Protein AF-A0A966TMP7-F1 (afdb_monomer_lite)

Radius of gyration: 47.89 Å; chains: 1; bounding box: 98×50×141 Å

Structure (mmCIF, N/CA/C/O backbone):
data_AF-A0A966TMP7-F1
#
_entry.id   AF-A0A966TMP7-F1
#
loop_
_atom_site.group_PDB
_atom_site.id
_atom_site.type_symbol
_atom_site.label_atom_id
_atom_site.label_alt_id
_atom_site.label_comp_id
_atom_site.label_asym_id
_atom_site.label_entity_id
_atom_site.label_seq_id
_atom_site.pdbx_PDB_ins_code
_atom_site.Cartn_x
_atom_site.Cartn_y
_atom_site.Cartn_z
_atom_site.occupancy
_atom_site.B_iso_or_equiv
_atom_site.auth_seq_id
_atom_site.auth_comp_id
_atom_site.auth_asym_id
_atom_site.auth_atom_id
_atom_site.pdbx_PDB_model_num
ATOM 1 N N . MET A 1 1 ? -40.324 -24.888 17.522 1.00 37.38 1 MET A N 1
ATOM 2 C CA . MET A 1 1 ? -39.339 -23.836 17.196 1.00 37.38 1 MET A CA 1
ATOM 3 C C . MET A 1 1 ? -39.812 -22.559 17.863 1.00 37.38 1 MET A C 1
ATOM 5 O O . MET A 1 1 ? -40.764 -21.958 17.383 1.00 37.38 1 MET A O 1
ATOM 9 N N . ALA A 1 2 ? -39.274 -22.244 19.041 1.00 38.12 2 ALA A N 1
ATOM 10 C CA . ALA A 1 2 ? -39.661 -21.048 19.781 1.00 38.12 2 ALA A CA 1
ATOM 11 C C . ALA A 1 2 ? -39.065 -19.829 19.066 1.00 38.12 2 ALA A C 1
ATOM 13 O O . ALA A 1 2 ? -37.853 -19.744 18.907 1.00 38.12 2 ALA A O 1
ATOM 14 N N . GLN A 1 3 ? -39.919 -18.932 18.576 1.00 47.00 3 GLN A N 1
ATOM 15 C CA . GLN A 1 3 ? -39.482 -17.628 18.094 1.00 47.00 3 GLN A CA 1
ATOM 16 C C . GLN A 1 3 ? -39.106 -16.802 19.324 1.00 47.00 3 GLN A C 1
ATOM 18 O O . GLN A 1 3 ? -39.972 -16.456 20.129 1.00 47.00 3 GLN A O 1
ATOM 23 N N . GLU A 1 4 ? -37.812 -16.544 19.502 1.00 52.59 4 GLU A N 1
ATOM 24 C CA . GLU A 1 4 ? -37.312 -15.641 20.533 1.00 52.59 4 GLU A CA 1
ATOM 25 C C . GLU A 1 4 ? -37.855 -14.241 20.248 1.00 52.59 4 GLU A C 1
ATOM 27 O O . GLU A 1 4 ? -37.447 -13.542 19.320 1.00 52.59 4 GLU A O 1
ATOM 32 N N . LYS A 1 5 ? -38.867 -13.860 21.025 1.00 52.12 5 LYS A N 1
ATOM 33 C CA . LYS A 1 5 ? -39.498 -12.550 20.978 1.00 52.12 5 LYS A CA 1
ATOM 34 C C . LYS A 1 5 ? -38.518 -11.549 21.589 1.00 52.12 5 LYS A C 1
ATOM 36 O O . LYS A 1 5 ? -38.547 -11.316 22.795 1.00 52.12 5 LYS A O 1
ATOM 41 N N . PHE A 1 6 ? -37.614 -11.011 20.770 1.00 59.53 6 PHE A N 1
ATOM 42 C CA . PHE A 1 6 ? -36.691 -9.956 21.183 1.00 59.53 6 PHE A CA 1
ATOM 43 C C . PHE A 1 6 ? -37.489 -8.797 21.782 1.00 59.53 6 PHE A C 1
ATOM 45 O O . PHE A 1 6 ? -38.409 -8.267 21.154 1.00 59.53 6 PHE A O 1
ATOM 52 N N . LEU A 1 7 ? -37.158 -8.424 23.021 1.00 58.75 7 LEU A N 1
ATOM 53 C CA . LEU A 1 7 ? -37.713 -7.235 23.647 1.00 58.75 7 LEU A CA 1
ATOM 54 C C . LEU A 1 7 ? -37.225 -6.027 22.839 1.00 58.75 7 LEU A C 1
ATOM 56 O O . LEU A 1 7 ? -36.060 -5.636 22.913 1.00 58.75 7 LEU A O 1
ATOM 60 N N . ALA A 1 8 ? -38.120 -5.472 22.026 1.00 55.53 8 ALA A N 1
ATOM 61 C CA . ALA A 1 8 ? -37.866 -4.290 21.222 1.00 55.53 8 ALA A CA 1
ATOM 62 C C . ALA A 1 8 ? -37.762 -3.063 22.138 1.00 55.53 8 ALA A C 1
ATOM 64 O O . ALA A 1 8 ? -38.745 -2.376 22.410 1.00 55.53 8 ALA A O 1
ATOM 65 N N . PHE A 1 9 ? -36.559 -2.798 22.643 1.00 54.91 9 PHE A N 1
ATOM 66 C CA . PHE A 1 9 ? -36.268 -1.582 23.388 1.00 54.91 9 PHE A CA 1
ATOM 67 C C . PHE A 1 9 ? -35.721 -0.512 22.447 1.00 54.91 9 PHE A C 1
ATOM 69 O O . PHE A 1 9 ? -34.714 -0.705 21.761 1.00 54.91 9 PHE A O 1
ATOM 76 N N . LYS A 1 10 ? -36.373 0.655 22.442 1.00 61.66 10 LYS A N 1
ATOM 77 C CA . LYS A 1 10 ? -35.834 1.855 21.796 1.00 61.66 10 LYS A CA 1
ATOM 78 C C . LYS A 1 10 ? -34.455 2.159 22.397 1.00 61.66 10 LYS A C 1
ATOM 80 O O . LYS A 1 10 ? -34.332 2.306 23.608 1.00 61.66 10 LYS A O 1
ATOM 85 N N . GLY A 1 11 ? -33.430 2.245 21.549 1.00 63.34 11 GLY A N 1
ATOM 86 C CA . GLY A 1 11 ? -32.057 2.566 21.961 1.00 63.34 11 GLY A CA 1
ATOM 87 C C . GLY A 1 11 ? -31.121 1.372 22.166 1.00 63.34 11 GLY A C 1
ATOM 88 O O . GLY A 1 11 ? -29.975 1.584 22.562 1.00 63.34 11 GLY A O 1
ATOM 89 N N . LEU A 1 12 ? -31.552 0.140 21.869 1.00 71.44 12 LEU A N 1
ATOM 90 C CA . LEU A 1 12 ? -30.641 -1.003 21.837 1.00 71.44 12 LEU A CA 1
ATOM 91 C C . LEU A 1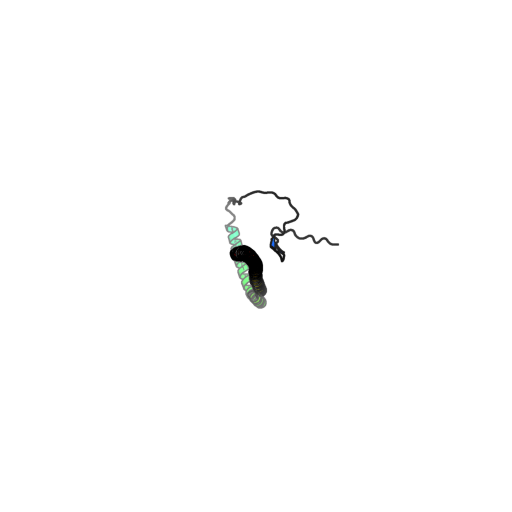 12 ? -29.575 -0.777 20.746 1.00 71.44 12 LEU A C 1
ATOM 93 O O . LEU A 1 12 ? -29.889 -0.517 19.583 1.00 71.44 12 LEU A O 1
ATOM 97 N N . LYS A 1 13 ? -28.300 -0.827 21.132 1.00 76.56 13 LYS A N 1
ATOM 98 C CA . LYS A 1 13 ? -27.168 -0.788 20.203 1.00 76.56 13 LYS A CA 1
ATOM 99 C C . LYS A 1 13 ? -26.582 -2.184 20.108 1.00 76.56 13 LYS A C 1
ATOM 101 O O . LYS A 1 13 ? -26.274 -2.787 21.133 1.00 76.56 13 LYS A O 1
ATOM 106 N N . GLN A 1 14 ? -26.424 -2.682 18.891 1.00 79.25 14 GLN A N 1
ATOM 107 C CA . GLN A 1 14 ? -25.774 -3.954 18.614 1.00 79.25 14 GLN A CA 1
ATOM 108 C C . GLN A 1 14 ? -24.370 -3.687 18.074 1.00 79.25 14 GLN A C 1
ATOM 110 O O . GLN A 1 14 ? -24.161 -2.759 17.292 1.00 79.25 14 GLN A O 1
ATOM 115 N N . TYR A 1 15 ? -23.399 -4.479 18.522 1.00 75.06 15 TYR A N 1
ATOM 116 C CA . TYR A 1 15 ? -22.038 -4.401 18.013 1.00 75.06 15 TYR A CA 1
ATOM 117 C C . TYR A 1 15 ? -21.888 -5.278 16.770 1.00 75.06 15 TYR A C 1
ATOM 119 O O . TYR A 1 15 ? -22.102 -6.488 16.846 1.00 75.06 15 TYR A O 1
ATOM 127 N N . ASP A 1 16 ? -21.490 -4.667 15.657 1.00 75.25 16 ASP A N 1
ATOM 128 C CA . ASP A 1 16 ? -21.138 -5.357 14.417 1.00 75.25 16 ASP A CA 1
ATOM 129 C C . ASP A 1 16 ? -19.630 -5.163 14.136 1.00 75.25 16 ASP A C 1
ATOM 131 O O . ASP A 1 16 ? -19.169 -4.014 14.108 1.00 75.25 16 ASP A O 1
ATOM 135 N N . PRO A 1 17 ? -18.821 -6.228 13.948 1.00 60.28 17 PRO A N 1
ATOM 136 C CA . PRO A 1 17 ? -17.363 -6.124 13.806 1.00 60.28 17 PRO A CA 1
ATOM 137 C C . PRO A 1 17 ? -16.854 -5.219 12.669 1.00 60.28 17 PRO A C 1
ATOM 139 O O . PRO A 1 17 ? -15.704 -4.778 12.726 1.00 60.28 17 PRO A O 1
ATOM 142 N N . GLY A 1 18 ? -17.675 -4.932 11.653 1.00 74.25 18 GLY A N 1
ATOM 143 C CA . GLY A 1 18 ? -17.333 -4.012 10.559 1.00 74.25 18 GLY A CA 1
ATOM 144 C C . GLY A 1 18 ? -17.675 -2.538 10.822 1.00 74.25 18 GLY A C 1
ATOM 145 O O . GLY A 1 18 ? -16.954 -1.657 10.358 1.00 74.25 18 GLY A O 1
ATOM 146 N N . MET A 1 19 ? -18.737 -2.261 11.589 1.00 71.19 19 MET A N 1
ATOM 147 C CA . MET A 1 19 ? -19.334 -0.918 11.732 1.00 71.19 19 MET A CA 1
ATOM 148 C C . MET A 1 19 ? -19.327 -0.366 13.171 1.00 71.19 19 MET A C 1
ATOM 150 O O . MET A 1 19 ? -19.563 0.825 13.372 1.00 71.19 19 MET A O 1
ATOM 154 N N . GLY A 1 20 ? -19.028 -1.185 14.183 1.00 77.44 20 GLY A N 1
ATOM 155 C CA . GLY A 1 20 ? -19.063 -0.793 15.595 1.00 77.44 20 GLY A CA 1
ATOM 156 C C . GLY A 1 20 ? -20.455 -0.913 16.230 1.00 77.44 20 GLY A C 1
ATOM 157 O O . GLY A 1 20 ? -21.265 -1.737 15.820 1.00 77.44 20 GLY A O 1
ATOM 158 N N . TRP A 1 21 ? -20.727 -0.120 17.276 1.00 76.75 21 TRP A N 1
ATOM 159 C CA . TRP A 1 21 ? -22.028 -0.092 17.963 1.00 76.75 21 TRP A CA 1
ATOM 160 C C . TRP A 1 21 ? -23.058 0.688 17.141 1.00 76.75 21 TRP A C 1
ATOM 162 O O . TRP A 1 21 ? -23.150 1.913 17.256 1.00 76.75 21 TRP A O 1
ATOM 172 N N . ALA A 1 22 ? -23.844 -0.017 16.335 1.00 70.69 22 ALA A N 1
ATOM 173 C CA . ALA A 1 22 ? -24.930 0.563 15.558 1.00 70.69 22 ALA A CA 1
ATOM 174 C C . ALA A 1 22 ? -26.265 0.400 16.300 1.00 70.69 22 ALA A C 1
ATOM 176 O O . ALA A 1 22 ? -26.530 -0.633 16.916 1.00 70.69 22 ALA A O 1
ATOM 177 N N . SER A 1 23 ? -27.122 1.423 16.263 1.00 62.53 23 SER A N 1
ATOM 178 C CA . SER A 1 23 ? -28.502 1.280 16.739 1.00 62.53 23 SER A CA 1
ATOM 179 C C . SER A 1 23 ? -29.214 0.241 15.875 1.00 62.53 23 SER A C 1
ATOM 181 O O . SER A 1 23 ? -29.192 0.352 14.645 1.00 62.53 23 SER A O 1
ATOM 183 N N . VAL A 1 24 ? -29.839 -0.762 16.498 1.00 61.47 24 VAL A N 1
ATOM 184 C CA . VAL A 1 24 ? -30.647 -1.732 15.749 1.00 61.47 24 VAL A CA 1
ATOM 185 C C . VAL A 1 24 ? -31.857 -0.981 15.204 1.00 61.47 24 VAL A C 1
ATOM 187 O O . VAL A 1 24 ? -32.672 -0.459 15.967 1.00 61.47 24 VAL A O 1
ATOM 190 N N . HIS A 1 25 ? -31.945 -0.862 13.879 1.00 52.97 25 HIS A N 1
ATOM 191 C CA . HIS A 1 25 ? -33.129 -0.318 13.231 1.00 52.97 25 HIS A CA 1
ATOM 192 C C . HIS A 1 25 ? -34.259 -1.313 13.483 1.00 52.97 25 HIS A C 1
ATOM 194 O O . HIS A 1 25 ? -34.231 -2.447 13.011 1.00 52.97 25 HIS A O 1
ATOM 200 N N . ASN A 1 26 ? -35.204 -0.897 14.321 1.00 48.75 26 ASN A N 1
ATOM 201 C CA . ASN A 1 26 ? -36.383 -1.664 14.672 1.00 48.75 26 ASN A CA 1
ATOM 202 C C . ASN A 1 26 ? -37.151 -1.947 13.369 1.00 48.75 26 ASN A C 1
ATOM 204 O O . ASN A 1 26 ? -37.650 -1.016 12.745 1.00 48.75 26 ASN A O 1
ATOM 208 N N . PHE A 1 27 ? -37.228 -3.206 12.928 1.00 48.84 27 PHE A N 1
ATOM 209 C CA . PHE A 1 27 ? -37.880 -3.609 11.666 1.00 48.84 27 PHE A CA 1
ATOM 210 C C . PHE A 1 27 ? -39.417 -3.453 11.674 1.00 48.84 27 PHE A C 1
ATOM 212 O O . PHE A 1 27 ? -40.116 -4.040 10.853 1.00 48.84 27 PHE A O 1
ATOM 219 N N . ALA A 1 28 ? -39.958 -2.662 12.597 1.00 45.53 28 ALA A N 1
ATOM 220 C CA . ALA A 1 28 ? -41.379 -2.419 12.756 1.00 45.53 28 ALA A CA 1
ATOM 221 C C . ALA A 1 28 ? -41.630 -0.936 13.066 1.00 45.53 28 ALA A C 1
ATOM 223 O O . ALA A 1 28 ? -41.954 -0.604 14.196 1.00 45.53 28 ALA A O 1
ATOM 224 N N . GLU A 1 29 ? -41.397 -0.044 12.100 1.00 38.19 29 GLU A N 1
ATOM 225 C CA . GLU A 1 29 ? -42.298 1.079 11.766 1.00 38.19 29 GLU A CA 1
ATOM 226 C C . GLU A 1 29 ? -41.730 1.925 10.606 1.00 38.19 29 GLU A C 1
ATOM 228 O O . GLU A 1 29 ? -40.509 2.037 10.468 1.00 38.19 29 GLU A O 1
ATOM 233 N N . PRO A 1 30 ? -42.594 2.480 9.733 1.00 40.44 30 PRO A N 1
ATOM 234 C CA . PRO A 1 30 ? -42.196 3.277 8.574 1.00 40.44 30 PRO A CA 1
ATOM 235 C C . PRO A 1 30 ? -41.706 4.681 8.993 1.00 40.44 30 PRO A C 1
ATOM 237 O O . PRO A 1 30 ? -41.897 5.086 10.141 1.00 40.44 30 PRO A O 1
ATOM 240 N N . PRO A 1 31 ? -41.045 5.435 8.094 1.00 39.59 31 PRO A N 1
ATOM 241 C CA . PRO A 1 31 ? -40.409 6.692 8.457 1.00 39.59 31 PRO A CA 1
ATOM 242 C C . PRO A 1 31 ? -41.452 7.807 8.549 1.00 39.59 31 PRO A C 1
ATOM 244 O O . PRO A 1 31 ? -41.962 8.238 7.520 1.00 39.59 31 PRO A O 1
ATOM 247 N N . ASP A 1 32 ? -41.703 8.317 9.756 1.00 31.97 32 ASP A N 1
ATOM 248 C CA . ASP A 1 32 ? -42.346 9.620 9.933 1.00 31.97 32 ASP A CA 1
ATOM 249 C C . ASP A 1 32 ? -41.379 10.627 10.563 1.00 31.97 32 ASP A C 1
ATOM 251 O O . ASP A 1 32 ? -40.937 10.546 11.711 1.00 31.97 32 ASP A O 1
ATOM 255 N N . THR A 1 33 ? -41.029 11.591 9.724 1.00 40.12 33 THR A N 1
ATOM 256 C CA . THR A 1 33 ? -40.456 12.893 10.038 1.00 40.12 33 THR A CA 1
ATOM 257 C C . THR A 1 33 ? -41.370 13.698 10.962 1.00 40.12 33 THR A C 1
ATOM 259 O O . THR A 1 33 ? -42.505 13.931 10.574 1.00 40.12 33 THR A O 1
ATOM 262 N N . SER A 1 34 ? -40.863 14.241 12.081 1.00 35.09 34 SER A N 1
ATOM 263 C CA . SER A 1 34 ? -41.126 15.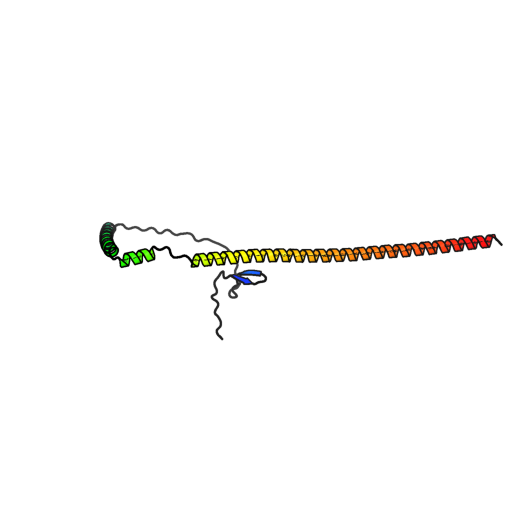636 12.513 1.00 35.09 34 SER A CA 1
ATOM 264 C C . SER A 1 34 ? -40.639 15.950 13.937 1.00 35.09 34 SER A C 1
ATOM 266 O O . SER A 1 34 ? -40.985 15.273 14.896 1.00 35.09 34 SER A O 1
ATOM 268 N N . GLN A 1 35 ? -39.860 17.032 14.033 1.00 35.47 35 GLN A N 1
ATOM 269 C CA . GLN A 1 35 ? -39.897 18.121 15.025 1.00 35.47 35 GLN A CA 1
ATOM 270 C C . GLN A 1 35 ? -40.540 17.902 16.416 1.00 35.47 35 GLN A C 1
ATOM 272 O O . GLN A 1 35 ? -41.745 17.749 16.540 1.00 35.47 35 GLN A O 1
ATOM 277 N N . GLY A 1 36 ? -39.749 18.219 17.452 1.00 32.72 36 GLY A N 1
ATOM 278 C CA . GLY A 1 36 ? -40.058 19.339 18.353 1.00 32.72 36 GLY A CA 1
ATOM 279 C C . GLY A 1 36 ? -40.869 19.088 19.636 1.00 32.72 36 GLY A C 1
ATOM 280 O O . GLY A 1 36 ? -42.002 18.631 19.602 1.00 32.72 36 GLY A O 1
ATOM 281 N N . LYS A 1 37 ? -40.319 19.656 20.725 1.00 32.50 37 LYS A N 1
ATOM 282 C CA . LYS A 1 37 ? -40.984 20.391 21.829 1.00 32.50 37 LYS A CA 1
ATOM 283 C C . LYS A 1 37 ? -40.994 19.725 23.221 1.00 32.50 37 LYS A C 1
ATOM 285 O O . LYS A 1 37 ? -41.411 18.592 23.414 1.00 32.50 37 LYS A O 1
ATOM 290 N N . ALA A 1 38 ? -40.498 20.510 24.182 1.00 43.44 38 ALA A N 1
ATOM 291 C CA . ALA A 1 38 ? -40.396 20.257 25.619 1.00 43.44 38 ALA A CA 1
ATOM 292 C C . ALA A 1 38 ? -41.764 20.230 26.334 1.00 43.44 38 ALA A C 1
ATOM 294 O O . ALA A 1 38 ? -42.694 20.869 25.835 1.00 43.44 38 ALA A O 1
ATOM 295 N N . PRO A 1 39 ? -41.877 19.627 27.537 1.00 45.22 39 PRO A N 1
ATOM 296 C CA . PRO A 1 39 ? -43.032 19.817 28.402 1.00 45.22 39 PRO A CA 1
ATOM 297 C C . PRO A 1 39 ? -42.747 20.733 29.604 1.00 45.22 39 PRO A C 1
ATOM 299 O O . PRO A 1 39 ? -41.799 20.562 30.368 1.00 45.22 39 PRO A O 1
ATOM 302 N N . THR A 1 40 ? -43.647 21.701 29.729 1.00 35.66 40 THR A N 1
ATOM 303 C CA . THR A 1 40 ? -43.925 22.629 30.827 1.00 35.66 40 THR A CA 1
ATOM 304 C C . THR A 1 40 ? -44.580 21.942 32.032 1.00 35.66 40 THR A C 1
ATOM 306 O O . THR A 1 40 ? -45.359 21.003 31.878 1.00 35.66 40 THR A O 1
ATOM 309 N N . THR A 1 41 ? -44.309 22.476 33.222 1.00 40.88 41 THR A N 1
ATOM 310 C CA . THR A 1 41 ? -44.979 22.211 34.506 1.00 40.88 41 THR A CA 1
ATOM 311 C C . THR A 1 41 ? -46.424 22.733 34.540 1.00 40.88 41 THR A C 1
ATOM 313 O O . THR A 1 41 ? -46.726 23.729 33.880 1.00 40.88 41 THR A O 1
ATOM 316 N N . PRO A 1 42 ? -47.293 22.149 35.389 1.00 42.78 42 PRO A N 1
ATOM 317 C CA . PRO A 1 42 ? -48.402 22.896 35.970 1.00 42.78 42 PRO A CA 1
ATOM 318 C C . PRO A 1 42 ? -48.384 22.877 37.508 1.00 42.78 42 PRO A C 1
ATOM 320 O O . PRO A 1 42 ? -48.160 21.854 38.151 1.00 42.78 42 PRO A O 1
ATOM 323 N N . VAL A 1 43 ? -48.639 24.061 38.062 1.00 33.19 43 VAL A N 1
ATOM 324 C CA . VAL A 1 43 ? -48.951 24.375 39.461 1.00 33.19 43 VAL A CA 1
ATOM 325 C C . VAL A 1 43 ? -50.457 24.191 39.662 1.00 33.19 43 VAL A C 1
ATOM 327 O O . VAL A 1 43 ? -51.227 24.663 38.828 1.00 33.19 43 VAL A O 1
ATOM 330 N N . HIS A 1 44 ? -50.877 23.577 40.772 1.00 32.69 44 HIS A N 1
ATOM 331 C CA . HIS A 1 44 ? -52.243 23.715 41.281 1.00 32.69 44 HIS A CA 1
ATOM 332 C C . HIS A 1 44 ? -52.209 23.990 42.788 1.00 32.69 44 HIS A C 1
ATOM 334 O O . HIS A 1 44 ? -51.661 23.216 43.568 1.00 32.69 44 HIS A O 1
ATOM 340 N N . THR A 1 45 ? -52.755 25.149 43.138 1.00 37.03 45 THR A N 1
ATOM 341 C CA . THR A 1 45 ? -53.045 25.679 44.472 1.00 37.03 45 THR A CA 1
ATOM 342 C C . THR A 1 45 ? -54.284 24.991 45.043 1.00 37.03 45 THR A C 1
ATOM 344 O O . THR A 1 45 ? -55.216 24.791 44.268 1.00 37.03 45 THR A O 1
ATOM 347 N N . GLU A 1 46 ? -54.305 24.701 46.350 1.00 33.31 46 GLU A N 1
ATOM 348 C CA . GLU A 1 46 ? -55.487 24.727 47.242 1.00 33.31 46 GLU A CA 1
ATOM 349 C C . GLU A 1 46 ? -55.079 24.345 48.685 1.00 33.31 46 GLU A C 1
ATOM 351 O O . GLU A 1 46 ? -54.693 23.209 48.944 1.00 33.31 46 GLU A O 1
ATOM 356 N N . ASP A 1 47 ? -55.170 25.306 49.615 1.00 31.25 47 ASP A N 1
ATOM 357 C CA . ASP A 1 47 ? -55.240 25.072 51.070 1.00 31.25 47 ASP A CA 1
ATOM 358 C C . ASP A 1 47 ? -56.710 24.837 51.471 1.00 31.25 47 ASP A C 1
ATOM 360 O O . ASP A 1 47 ? -57.608 25.456 50.886 1.00 31.25 47 ASP A O 1
ATOM 364 N N . PRO A 1 48 ? -56.982 24.041 52.524 1.00 42.12 48 PRO A N 1
ATOM 365 C CA . PRO A 1 48 ? -57.560 24.678 53.708 1.00 42.12 48 PRO A CA 1
ATOM 366 C C . PRO A 1 48 ? -57.007 24.161 55.051 1.00 42.12 48 PRO A C 1
ATOM 368 O O . PRO A 1 48 ? -56.940 22.970 55.345 1.00 42.12 48 PRO A O 1
ATOM 371 N N . VAL A 1 49 ? -56.699 25.144 55.894 1.00 47.28 49 VAL A N 1
ATOM 372 C CA . VAL A 1 49 ? -56.364 25.114 57.322 1.00 47.28 49 VAL A CA 1
ATOM 373 C C . VAL A 1 49 ? -57.466 24.434 58.150 1.00 47.28 49 VAL A C 1
ATOM 375 O O . VAL A 1 49 ? -58.619 24.849 58.037 1.00 47.28 49 VAL A O 1
ATOM 378 N N . SER A 1 50 ? -57.111 23.456 59.011 1.00 47.41 50 SER A N 1
ATOM 379 C CA . SER A 1 50 ? -57.720 23.144 60.344 1.00 47.41 50 SER A CA 1
ATOM 380 C C . SER A 1 50 ? -57.460 21.712 60.884 1.00 47.41 50 SER A C 1
ATOM 382 O O . SER A 1 50 ? -58.222 21.219 61.713 1.00 47.41 50 SER A O 1
ATOM 384 N N . THR A 1 51 ? -56.388 21.019 60.485 1.00 49.59 51 THR A N 1
ATOM 385 C CA . THR A 1 51 ? -56.029 19.680 61.028 1.00 49.59 51 THR A CA 1
ATOM 386 C C . THR A 1 51 ? -54.639 19.603 61.662 1.00 49.59 51 THR A C 1
ATOM 388 O O . THR A 1 51 ? -54.213 18.534 62.086 1.00 49.59 51 THR A O 1
ATOM 391 N N . GLU A 1 52 ? -53.922 20.718 61.779 1.00 51.25 52 GLU A N 1
ATOM 392 C CA . GLU A 1 52 ? -52.501 20.698 62.149 1.00 51.25 52 GLU A CA 1
ATOM 393 C C . GLU A 1 52 ? -52.271 20.398 63.639 1.00 51.25 52 GLU A C 1
ATOM 395 O O . GLU A 1 52 ? -51.386 19.623 63.980 1.00 51.25 52 GLU A O 1
ATOM 400 N N . SER A 1 53 ? -53.108 20.916 64.547 1.00 53.94 53 SER A N 1
ATOM 401 C CA . SER A 1 53 ? -52.850 20.804 65.995 1.00 53.94 53 SER A CA 1
ATOM 402 C C . SER A 1 53 ? -53.044 19.382 66.557 1.00 53.94 53 SER A C 1
ATOM 404 O O . SER A 1 53 ? -52.277 18.950 67.416 1.00 53.94 53 SER A O 1
ATOM 406 N N . GLY A 1 54 ? -54.019 18.622 66.043 1.00 54.19 54 GLY A N 1
ATOM 407 C CA . GLY A 1 54 ? -54.253 17.228 66.449 1.00 54.19 54 GLY A CA 1
ATOM 408 C C . GLY A 1 54 ? -53.276 16.234 65.812 1.00 54.19 54 GLY A C 1
ATOM 409 O O . GLY A 1 54 ? -52.851 15.284 66.467 1.00 54.19 54 GLY A O 1
ATOM 410 N N . LEU A 1 55 ? -52.872 16.480 64.559 1.00 58.88 55 LEU A N 1
ATOM 411 C CA . LEU A 1 55 ? -51.836 15.695 63.881 1.00 58.88 55 LEU A CA 1
ATOM 412 C C . LEU A 1 55 ? -50.466 15.913 64.523 1.00 58.88 55 LEU A C 1
ATOM 414 O O . LEU A 1 55 ? -49.745 14.939 64.709 1.00 58.88 55 LEU A O 1
ATOM 418 N N . GLN A 1 56 ? -50.138 17.145 64.925 1.00 60.22 56 GLN A N 1
ATOM 419 C CA . GLN A 1 56 ? -48.873 17.456 65.592 1.00 60.22 56 GLN A CA 1
ATOM 420 C C . GLN A 1 56 ? -48.758 16.752 66.952 1.00 60.22 56 GLN A C 1
ATOM 422 O O . GLN A 1 56 ? -47.737 16.133 67.232 1.00 60.22 56 GLN A O 1
ATOM 427 N N . ALA A 1 57 ? -49.828 16.753 67.755 1.00 62.59 57 ALA A N 1
ATOM 428 C CA . ALA A 1 57 ? -49.858 16.042 69.033 1.00 62.59 57 ALA A CA 1
ATOM 429 C C . ALA A 1 57 ? -49.790 14.511 68.864 1.00 62.59 57 ALA A C 1
ATOM 431 O O . ALA A 1 57 ? -49.117 13.834 69.639 1.00 62.59 57 ALA A O 1
ATOM 432 N N . ALA A 1 58 ? -50.440 13.956 67.834 1.00 61.47 58 ALA A N 1
ATOM 433 C CA . ALA A 1 58 ? -50.344 12.532 67.509 1.00 61.47 58 ALA A CA 1
ATOM 434 C C . ALA A 1 58 ? -48.949 12.142 66.982 1.00 61.47 58 ALA A C 1
ATOM 436 O O . ALA A 1 58 ? -48.446 11.075 67.326 1.00 61.47 58 ALA A O 1
ATOM 437 N N . LEU A 1 59 ? -48.304 13.014 66.200 1.00 64.50 59 LEU A N 1
ATOM 438 C CA . LEU A 1 59 ? -46.923 12.860 65.730 1.00 64.50 59 LEU A CA 1
ATOM 439 C C . LEU A 1 59 ? -45.915 12.936 66.879 1.00 64.50 59 LEU A C 1
ATOM 441 O O . LEU A 1 59 ? -45.000 12.118 66.923 1.00 64.50 59 LEU A O 1
ATOM 445 N N . ASP A 1 60 ? -46.091 13.866 67.818 1.00 67.31 60 ASP A N 1
ATOM 446 C CA . ASP A 1 60 ? -45.218 13.993 68.988 1.00 67.31 60 ASP A CA 1
ATOM 447 C C . ASP A 1 60 ? -45.374 12.794 69.935 1.00 67.31 60 ASP A C 1
ATOM 449 O O . ASP A 1 60 ? -44.372 12.264 70.419 1.00 67.31 60 ASP A O 1
ATOM 453 N N . ASN A 1 61 ? -46.598 12.289 70.123 1.00 67.06 61 ASN A N 1
ATOM 454 C CA . ASN A 1 61 ? -46.837 11.092 70.930 1.00 67.06 61 ASN A CA 1
ATOM 455 C C . ASN A 1 61 ? -46.297 9.820 70.245 1.00 67.06 61 ASN A C 1
ATOM 457 O O . ASN A 1 61 ? -45.633 9.011 70.888 1.00 67.06 61 ASN A O 1
ATOM 461 N N . ALA A 1 62 ? -46.473 9.687 68.924 1.00 61.62 62 ALA A N 1
ATOM 462 C CA . ALA A 1 62 ? -45.873 8.606 68.139 1.00 61.62 62 ALA A CA 1
ATOM 463 C C . ALA A 1 62 ? -44.337 8.683 68.119 1.00 61.62 62 ALA A C 1
ATOM 465 O O . ALA A 1 62 ? -43.664 7.656 68.096 1.00 61.62 62 ALA A O 1
ATOM 466 N N . ARG A 1 63 ? -43.760 9.890 68.170 1.00 62.91 63 ARG A N 1
ATOM 467 C CA . ARG A 1 63 ? -42.311 10.104 68.260 1.00 62.91 63 ARG A CA 1
ATOM 468 C C . ARG A 1 63 ? -41.762 9.729 69.633 1.00 62.91 63 ARG A C 1
ATOM 470 O O . ARG A 1 63 ? -40.667 9.177 69.691 1.00 62.91 63 ARG A O 1
ATOM 477 N N . MET A 1 64 ? -42.502 9.991 70.714 1.00 63.16 64 MET A N 1
ATOM 478 C CA . MET A 1 64 ? -42.131 9.532 72.058 1.00 63.16 64 MET A CA 1
ATOM 479 C C . MET A 1 64 ? -42.257 8.008 72.187 1.00 63.16 64 MET A C 1
ATOM 481 O O . MET A 1 64 ? -41.319 7.374 72.663 1.00 63.16 64 MET A O 1
ATOM 485 N N . GLU A 1 65 ? -43.333 7.392 71.688 1.00 58.88 65 GLU A N 1
ATOM 486 C CA . GLU A 1 65 ? -43.476 5.924 71.683 1.00 58.88 65 GLU A CA 1
ATOM 487 C C . GLU A 1 65 ? -42.441 5.226 70.787 1.00 58.88 65 GLU A C 1
ATOM 489 O O . GLU A 1 65 ? -41.880 4.197 71.172 1.00 58.88 65 GLU A O 1
ATOM 494 N N . ALA A 1 66 ? -42.114 5.812 69.629 1.00 56.69 66 ALA A N 1
ATOM 495 C CA . ALA A 1 66 ? -41.045 5.324 68.763 1.00 56.69 66 ALA A CA 1
ATOM 496 C C . ALA A 1 66 ? -39.660 5.508 69.396 1.00 56.69 66 ALA A C 1
ATOM 498 O O . ALA A 1 66 ? -38.801 4.655 69.206 1.00 56.69 66 ALA A O 1
ATOM 499 N N . ALA A 1 67 ? -39.432 6.574 70.172 1.00 57.78 67 ALA A N 1
ATOM 500 C CA . ALA A 1 67 ? -38.178 6.782 70.898 1.00 57.78 67 ALA A CA 1
ATOM 501 C C . ALA A 1 67 ? -38.018 5.807 72.078 1.00 57.78 67 ALA A C 1
ATOM 503 O O . ALA A 1 67 ? -36.917 5.312 72.308 1.00 57.78 67 ALA A O 1
ATOM 504 N N . HIS A 1 68 ? -39.105 5.489 72.790 1.00 53.75 68 HIS A N 1
ATOM 505 C CA . HIS A 1 68 ? -39.105 4.488 73.861 1.00 53.75 68 HIS A CA 1
ATOM 506 C C . HIS A 1 68 ? -38.943 3.062 73.319 1.00 53.75 68 HIS A C 1
ATOM 508 O O . HIS A 1 68 ? -38.118 2.314 73.837 1.00 53.75 68 HIS A O 1
ATOM 514 N N . SER A 1 69 ? -39.623 2.725 72.217 1.00 55.03 69 SER A N 1
ATOM 515 C CA . SER A 1 69 ? -39.432 1.443 71.524 1.00 55.03 69 SER A CA 1
ATOM 516 C C . SER A 1 69 ? -38.041 1.336 70.897 1.00 55.03 69 SER A C 1
ATOM 518 O O . SER A 1 69 ? -37.424 0.281 70.955 1.00 55.03 69 SER A O 1
ATOM 520 N N . ALA A 1 70 ? -37.499 2.424 70.338 1.00 52.72 70 ALA A N 1
ATOM 521 C CA . ALA A 1 70 ? -36.137 2.445 69.810 1.00 52.72 70 ALA A CA 1
ATOM 522 C C . ALA A 1 70 ? -35.094 2.256 70.915 1.00 52.72 70 ALA A C 1
ATOM 524 O O . ALA A 1 70 ? -34.115 1.562 70.675 1.00 52.72 70 ALA A O 1
ATOM 525 N N . ALA A 1 71 ? -35.302 2.821 72.110 1.00 56.12 71 ALA A N 1
ATOM 526 C CA . ALA A 1 71 ? -34.422 2.622 73.262 1.00 56.12 71 ALA A CA 1
ATOM 527 C C . ALA A 1 71 ? -34.466 1.176 73.793 1.00 56.12 71 ALA A C 1
ATOM 529 O O . ALA A 1 71 ? -33.432 0.638 74.171 1.00 56.12 71 ALA A O 1
ATOM 530 N N . GLU A 1 72 ? -35.634 0.528 73.771 1.00 57.78 72 GLU A N 1
ATOM 531 C CA . GLU A 1 72 ? -35.802 -0.873 74.186 1.00 57.78 72 GLU A CA 1
ATOM 532 C C . GLU A 1 72 ? -35.230 -1.862 73.147 1.00 57.78 72 GLU A C 1
ATOM 534 O O . GLU A 1 72 ? -34.571 -2.834 73.507 1.00 57.78 72 GLU A O 1
ATOM 539 N N . VAL A 1 73 ? -35.369 -1.551 71.852 1.00 54.94 73 VAL A N 1
ATOM 540 C CA . VAL A 1 73 ? -34.768 -2.282 70.716 1.00 54.94 73 VAL A CA 1
ATOM 541 C C . VAL A 1 73 ? -33.246 -2.057 70.624 1.00 54.94 73 VAL A C 1
ATOM 543 O O . VAL A 1 73 ? -32.522 -2.945 70.180 1.00 54.94 73 VAL A O 1
ATOM 546 N N . LEU A 1 74 ? -32.735 -0.911 71.093 1.00 54.59 74 LEU A N 1
ATOM 547 C CA . LEU A 1 74 ? -31.297 -0.594 71.192 1.00 54.59 74 LEU A CA 1
ATOM 548 C C . LEU A 1 74 ? -30.555 -1.418 72.256 1.00 54.59 74 LEU A C 1
ATOM 550 O O . LEU A 1 74 ? -29.325 -1.474 72.228 1.00 54.59 74 LEU A O 1
ATOM 554 N N . HIS A 1 75 ? -31.274 -2.030 73.200 1.00 53.00 75 HIS A N 1
ATOM 555 C CA . HIS A 1 75 ? -30.692 -2.825 74.282 1.00 53.00 75 HIS A CA 1
ATOM 556 C C . HIS A 1 75 ? -30.664 -4.331 74.004 1.00 53.00 75 HIS A C 1
ATOM 558 O O . HIS A 1 75 ? -30.141 -5.079 74.832 1.00 53.00 75 HIS A O 1
ATOM 564 N N . ASP A 1 76 ? -31.163 -4.780 72.850 1.00 65.50 76 ASP A N 1
ATOM 565 C CA . ASP A 1 76 ? -31.001 -6.166 72.422 1.00 65.50 76 ASP A CA 1
ATOM 566 C C . ASP A 1 76 ? -29.631 -6.340 71.728 1.00 65.50 76 ASP A C 1
ATOM 568 O O . ASP A 1 76 ? -29.418 -5.806 70.632 1.00 65.50 76 ASP A O 1
ATOM 572 N N . PRO A 1 77 ? -28.669 -7.064 72.338 1.00 64.75 77 PRO A N 1
ATOM 573 C CA . PRO A 1 77 ? -27.326 -7.240 71.784 1.00 64.75 77 PRO A CA 1
ATOM 574 C C . PRO A 1 77 ? -27.328 -7.892 70.392 1.00 64.75 77 PRO A C 1
ATOM 576 O O . PRO A 1 77 ? -26.422 -7.632 69.604 1.00 64.75 77 PRO A O 1
ATOM 579 N N . LEU A 1 78 ? -28.366 -8.664 70.045 1.00 62.03 78 LEU A N 1
ATOM 580 C CA . LEU A 1 78 ? -28.513 -9.262 68.713 1.00 62.03 78 LEU A CA 1
ATOM 581 C C . LEU A 1 78 ? -28.941 -8.238 67.651 1.00 62.03 78 LEU A C 1
ATOM 583 O O . LEU A 1 78 ? -28.521 -8.326 66.499 1.00 62.03 78 LEU A O 1
ATOM 587 N N . LEU A 1 79 ? -29.743 -7.239 68.026 1.00 62.12 79 LEU A N 1
ATOM 588 C CA . LEU A 1 79 ? -30.119 -6.136 67.138 1.00 62.12 79 LEU A CA 1
ATOM 589 C C . LEU A 1 79 ? -28.968 -5.151 66.944 1.00 62.12 79 LEU A C 1
ATOM 591 O O . LEU A 1 79 ? -28.806 -4.636 65.839 1.00 62.12 79 LEU A O 1
ATOM 595 N N . GLY A 1 80 ? -28.141 -4.946 67.974 1.00 65.19 80 GLY A N 1
ATOM 596 C CA . GLY A 1 80 ? -26.883 -4.204 67.872 1.00 65.19 80 GLY A CA 1
ATOM 597 C C . GLY A 1 80 ? -25.919 -4.840 66.868 1.00 65.19 80 GLY A C 1
ATOM 598 O O . GLY A 1 80 ? -25.432 -4.150 65.978 1.00 65.19 80 GLY A O 1
ATOM 599 N N . GLU A 1 81 ? -25.716 -6.160 66.934 1.00 68.00 81 GLU A N 1
ATOM 600 C CA . GLU A 1 81 ? -24.878 -6.892 65.970 1.00 68.00 81 GLU A CA 1
ATOM 601 C C . GLU A 1 81 ? -25.460 -6.882 64.549 1.00 68.00 81 GLU A C 1
ATOM 603 O O . GLU A 1 81 ? -24.717 -6.703 63.586 1.00 68.00 81 GLU A O 1
ATOM 608 N N . LEU A 1 82 ? -26.783 -6.998 64.389 1.00 67.12 82 LEU A N 1
ATOM 609 C CA . LEU A 1 82 ? -27.434 -6.904 63.077 1.00 67.12 82 LEU A CA 1
ATOM 610 C C . LEU A 1 82 ? -27.355 -5.493 62.483 1.00 67.12 82 LEU A C 1
ATOM 612 O O . LEU A 1 82 ? -27.135 -5.351 61.279 1.00 67.12 82 LEU A O 1
ATOM 616 N N . PHE A 1 83 ? -27.494 -4.448 63.303 1.00 64.44 83 PHE A N 1
ATOM 617 C CA . PHE A 1 83 ? -27.277 -3.072 62.862 1.00 64.44 83 PHE A CA 1
ATOM 618 C C . PHE A 1 83 ? -25.804 -2.792 62.572 1.00 64.44 83 PHE A C 1
ATOM 620 O O . PHE A 1 83 ? -25.538 -2.049 61.637 1.00 64.44 83 PHE A O 1
ATOM 627 N N . GLU A 1 84 ? -24.858 -3.389 63.295 1.00 66.12 84 GLU A N 1
ATOM 628 C CA . GLU A 1 84 ? -23.422 -3.338 62.986 1.00 66.12 84 GLU A CA 1
ATOM 629 C C . GLU A 1 84 ? -23.138 -4.025 61.636 1.00 66.12 84 GLU A C 1
ATOM 631 O O . GLU A 1 84 ? -22.391 -3.511 60.805 1.00 66.12 84 GLU A O 1
ATOM 636 N N . GLN A 1 85 ? -23.800 -5.157 61.366 1.00 62.16 85 GLN A N 1
ATOM 637 C CA . GLN A 1 85 ? -23.706 -5.905 60.108 1.00 62.16 85 GLN A CA 1
ATOM 638 C C . GLN A 1 85 ? -24.390 -5.181 58.932 1.00 62.16 85 GLN A C 1
ATOM 640 O O . GLN A 1 85 ? -23.983 -5.358 57.785 1.00 62.16 85 GLN A O 1
ATOM 645 N N . LEU A 1 86 ? -25.394 -4.341 59.211 1.00 60.50 86 LEU A N 1
ATOM 646 C CA . LEU A 1 86 ? -26.062 -3.459 58.246 1.00 60.50 86 LEU A CA 1
ATOM 647 C C . LEU A 1 86 ? -25.303 -2.133 58.033 1.00 60.50 86 LEU A C 1
ATOM 649 O O . LEU A 1 86 ? -25.319 -1.586 56.933 1.00 60.50 86 LEU A O 1
ATOM 653 N N . HIS A 1 87 ? -24.636 -1.621 59.073 1.00 57.56 87 HIS A N 1
ATOM 654 C CA . HIS A 1 87 ? -23.766 -0.441 59.016 1.00 57.56 87 HIS A CA 1
ATOM 655 C C . HIS A 1 87 ? -22.387 -0.751 58.433 1.00 57.56 87 HIS A C 1
ATOM 657 O O . HIS A 1 87 ? -21.671 0.180 58.055 1.00 57.56 87 HIS A O 1
ATOM 663 N N . GLN A 1 88 ? -22.007 -2.028 58.314 1.00 57.66 88 GLN A N 1
ATOM 664 C CA . GLN A 1 88 ? -20.877 -2.414 57.482 1.00 57.66 88 GLN A CA 1
ATOM 665 C C . GLN A 1 88 ? -21.172 -1.960 56.049 1.00 57.66 88 GLN A C 1
ATOM 667 O O . GLN A 1 88 ? -22.137 -2.439 55.445 1.00 57.66 88 GLN A O 1
ATOM 672 N N . PRO A 1 89 ? -20.375 -1.028 55.491 1.00 56.91 89 PRO A N 1
ATOM 673 C CA . PRO A 1 89 ? -20.613 -0.543 54.145 1.00 56.91 89 PRO A CA 1
ATOM 674 C C . PRO A 1 89 ? -20.616 -1.760 53.216 1.00 56.91 89 PRO A C 1
ATOM 676 O O . PRO A 1 89 ? -19.719 -2.605 53.341 1.00 56.91 89 PRO A O 1
ATOM 679 N N . PRO A 1 90 ? -21.617 -1.895 52.326 1.00 59.47 90 PRO A N 1
ATOM 680 C CA . PRO A 1 90 ? -21.694 -3.041 51.438 1.00 59.47 90 PRO A CA 1
ATOM 681 C C . PRO A 1 90 ? -20.346 -3.160 50.735 1.00 59.47 90 PRO A C 1
ATOM 683 O O . PRO A 1 90 ? -19.854 -2.187 50.159 1.00 59.47 90 PRO A O 1
ATOM 686 N N . LYS A 1 91 ? -19.702 -4.325 50.854 1.00 59.22 91 LYS A N 1
ATOM 687 C CA . LYS A 1 91 ? -18.463 -4.614 50.132 1.00 59.22 91 LYS A CA 1
ATOM 688 C C . LYS A 1 91 ? -18.806 -4.489 48.658 1.00 59.22 91 LYS A C 1
ATOM 690 O O . LYS A 1 91 ? -19.453 -5.361 48.087 1.00 59.22 91 LYS A O 1
ATOM 695 N N . ASP A 1 92 ? -18.445 -3.355 48.075 1.00 68.38 92 ASP A N 1
ATOM 696 C CA . ASP A 1 92 ? -18.859 -2.920 46.744 1.00 68.38 92 ASP A CA 1
ATOM 697 C C . ASP A 1 92 ? -18.073 -3.681 45.653 1.00 68.38 92 ASP A C 1
ATOM 699 O O . ASP A 1 92 ? -17.532 -3.112 44.705 1.00 68.38 92 ASP A O 1
ATOM 703 N N . GLU A 1 93 ? -17.936 -5.000 45.827 1.00 79.38 93 GLU A N 1
ATOM 704 C CA . GLU A 1 93 ? -17.224 -5.932 44.950 1.00 79.38 93 GLU A CA 1
ATOM 705 C C . GLU A 1 93 ? -17.837 -5.911 43.548 1.00 79.38 93 GLU A C 1
ATOM 707 O O . GLU A 1 93 ? -17.123 -5.938 42.544 1.00 79.38 93 GLU A O 1
ATOM 712 N N . LEU A 1 94 ? -19.163 -5.758 43.469 1.00 82.19 94 LEU A N 1
ATOM 713 C CA . LEU A 1 94 ? -19.868 -5.613 42.205 1.00 82.19 94 LEU A CA 1
ATOM 714 C C . LEU A 1 94 ? -19.449 -4.321 41.491 1.00 82.19 94 LEU A C 1
ATOM 716 O O . LEU A 1 94 ? -19.077 -4.372 40.320 1.00 82.19 94 LEU A O 1
ATOM 720 N N . ALA A 1 95 ? -19.427 -3.172 42.174 1.00 83.44 95 ALA A N 1
ATOM 721 C CA . ALA A 1 95 ? -18.985 -1.921 41.560 1.00 83.44 95 ALA A CA 1
ATOM 722 C C . ALA A 1 95 ? -17.505 -1.962 41.149 1.00 83.44 95 ALA A C 1
ATOM 724 O O . ALA A 1 95 ? -17.140 -1.405 40.112 1.00 83.44 95 ALA A O 1
ATOM 725 N N . GLN A 1 96 ? -16.649 -2.650 41.912 1.00 83.00 96 GLN A N 1
ATOM 726 C CA . GLN A 1 96 ? -15.254 -2.887 41.525 1.00 83.00 96 GLN A CA 1
ATOM 727 C C . GLN A 1 96 ? -15.154 -3.764 40.270 1.00 83.00 96 GLN A C 1
ATOM 729 O O . GLN A 1 96 ? -14.399 -3.428 39.355 1.00 83.00 96 GLN A O 1
ATOM 734 N N . SER A 1 97 ? -15.956 -4.830 40.176 1.00 89.38 97 SER A N 1
ATOM 735 C CA . SER A 1 97 ? -16.016 -5.683 38.983 1.00 89.38 97 SER A CA 1
ATOM 736 C C . SER A 1 97 ? -16.496 -4.906 37.753 1.00 89.38 97 SER A C 1
ATOM 738 O O . SER A 1 97 ? -15.872 -4.980 36.697 1.00 89.38 97 SER A O 1
ATOM 740 N N . TRP A 1 98 ? -17.515 -4.052 37.900 1.00 93.12 98 TRP A N 1
ATOM 741 C CA . TRP A 1 98 ? -17.990 -3.180 36.827 1.00 93.12 98 TRP A CA 1
ATOM 742 C C . TRP A 1 98 ? -16.955 -2.128 36.424 1.00 93.12 98 TRP A C 1
ATOM 744 O O . TRP A 1 98 ? -16.810 -1.857 35.233 1.00 93.12 98 TRP A O 1
ATOM 754 N N . LYS A 1 99 ? -16.183 -1.576 37.370 1.00 92.94 99 LYS A N 1
ATOM 755 C CA . LYS A 1 99 ? -15.058 -0.674 37.065 1.00 92.94 99 LYS A CA 1
ATOM 756 C C . LYS A 1 99 ? -13.955 -1.383 36.279 1.00 92.94 99 LYS A C 1
ATOM 758 O O . LYS A 1 99 ? -13.470 -0.828 35.295 1.00 92.94 99 LYS A O 1
ATOM 763 N N . LEU A 1 100 ? -13.593 -2.606 36.667 1.00 95.56 100 LEU A N 1
ATOM 764 C CA . LEU A 1 100 ? -12.620 -3.435 35.946 1.00 95.56 100 LEU A CA 1
ATOM 765 C C . LEU A 1 100 ? -13.103 -3.779 34.533 1.00 95.56 100 LEU A C 1
ATOM 767 O O . LEU A 1 100 ? -12.355 -3.632 33.564 1.00 95.56 100 LEU A O 1
ATOM 771 N N . ILE A 1 101 ? -14.370 -4.172 34.395 1.00 95.38 101 ILE A N 1
ATOM 772 C CA . ILE A 1 101 ? -14.980 -4.451 33.092 1.00 95.38 101 ILE A CA 1
ATOM 773 C C . ILE A 1 101 ? -14.984 -3.178 32.239 1.00 95.38 101 ILE A C 1
ATOM 775 O O . ILE A 1 101 ? -14.507 -3.211 31.108 1.00 95.38 101 ILE A O 1
ATOM 779 N N . ALA A 1 102 ? -15.410 -2.034 32.780 1.00 94.94 102 ALA A N 1
ATOM 780 C CA . ALA A 1 102 ? -15.389 -0.761 32.061 1.00 94.94 102 ALA A CA 1
ATOM 781 C C . ALA A 1 102 ? -13.970 -0.369 31.617 1.00 94.94 102 ALA A C 1
ATOM 783 O O . ALA A 1 102 ? -13.775 0.054 30.477 1.00 94.94 102 ALA A O 1
ATOM 784 N N . GLN A 1 103 ? -12.965 -0.565 32.477 1.00 96.81 103 GLN A N 1
ATOM 785 C CA . GLN A 1 103 ? -11.565 -0.322 32.134 1.00 96.81 103 GLN A CA 1
ATOM 786 C C . GLN A 1 103 ? -11.091 -1.244 31.005 1.00 96.81 103 GLN A C 1
ATOM 788 O O . GLN A 1 103 ? -10.454 -0.773 30.063 1.00 96.81 103 GLN A O 1
ATOM 793 N N . SER A 1 104 ? -11.414 -2.539 31.067 1.00 96.38 104 SER A N 1
ATOM 794 C CA . SER A 1 104 ? -11.027 -3.500 30.026 1.00 96.38 104 SER A CA 1
ATOM 795 C C . SER A 1 104 ? -11.711 -3.219 28.684 1.00 96.38 104 SER A C 1
ATOM 797 O O . SER A 1 104 ? -11.055 -3.272 27.645 1.00 96.38 104 SER A O 1
ATOM 799 N N . VAL A 1 105 ? -12.989 -2.829 28.692 1.00 97.06 105 VAL A N 1
ATOM 800 C CA . VAL A 1 105 ? -13.720 -2.402 27.489 1.00 97.06 105 VAL A CA 1
ATOM 801 C C . VAL A 1 105 ? -13.129 -1.112 26.924 1.00 97.06 105 VAL A C 1
ATOM 803 O O . VAL A 1 105 ? -12.965 -0.997 25.710 1.00 97.06 105 VAL A O 1
ATOM 806 N N . ASN A 1 106 ? -12.750 -0.159 27.780 1.00 96.69 106 ASN A N 1
ATOM 807 C CA . ASN A 1 106 ? -12.095 1.068 27.334 1.00 96.69 106 ASN A CA 1
ATOM 808 C C . ASN A 1 106 ? -10.726 0.773 26.697 1.00 96.69 106 ASN A C 1
ATOM 810 O O . ASN A 1 106 ? -10.426 1.261 25.608 1.00 96.69 106 ASN A O 1
ATOM 814 N N . LEU A 1 107 ? -9.933 -0.109 27.313 1.00 97.81 107 LEU A N 1
ATOM 815 C CA . LEU A 1 107 ? -8.657 -0.557 26.755 1.00 97.81 107 LEU A CA 1
ATOM 816 C C . LEU A 1 107 ? -8.844 -1.279 25.414 1.00 97.81 107 LEU A C 1
ATOM 818 O O . LEU A 1 107 ? -8.083 -1.046 24.476 1.00 97.81 107 LEU A O 1
ATOM 822 N N . LEU A 1 108 ? -9.861 -2.136 25.296 1.00 97.44 108 LEU A N 1
ATOM 823 C CA . LEU A 1 108 ? -10.194 -2.794 24.036 1.00 97.44 108 LEU A CA 1
ATOM 824 C C . LEU A 1 108 ? -10.594 -1.771 22.969 1.00 97.44 108 LEU A C 1
ATOM 826 O O . LEU A 1 108 ? -10.117 -1.859 21.843 1.00 97.44 108 LEU A O 1
ATOM 830 N N . SER A 1 109 ? -11.417 -0.780 23.319 1.00 96.88 109 SER A N 1
ATOM 831 C CA . SER A 1 109 ? -11.801 0.310 22.415 1.00 96.88 109 SER A CA 1
ATOM 832 C C . SER A 1 109 ? -10.576 1.077 21.911 1.00 96.88 109 SER A C 1
ATOM 834 O O . SER A 1 109 ? -10.432 1.284 20.704 1.00 96.88 109 SER A O 1
ATOM 836 N N . GLN A 1 110 ? -9.643 1.407 22.812 1.00 96.81 110 GLN A N 1
ATOM 837 C CA . GLN A 1 110 ? -8.380 2.054 22.463 1.00 96.81 110 GLN A CA 1
ATOM 838 C C . GLN A 1 110 ? -7.544 1.188 21.511 1.00 96.81 110 GLN A C 1
ATOM 840 O O . GLN A 1 110 ? -7.090 1.676 20.477 1.00 96.81 110 GLN A O 1
ATOM 845 N N . ARG A 1 111 ? -7.389 -0.109 21.805 1.00 97.56 111 ARG A N 1
ATOM 846 C CA . ARG A 1 111 ? -6.658 -1.044 20.932 1.00 97.56 111 ARG A CA 1
ATOM 847 C C . ARG A 1 111 ? -7.326 -1.210 19.568 1.00 97.56 111 ARG A C 1
ATOM 849 O O . ARG A 1 111 ? -6.638 -1.262 18.556 1.00 97.56 111 ARG A O 1
ATOM 856 N N . MET A 1 112 ? -8.655 -1.244 19.518 1.00 97.31 112 MET A N 1
ATOM 857 C CA . MET A 1 112 ? -9.412 -1.319 18.266 1.00 97.31 112 MET A CA 1
ATOM 858 C C . MET A 1 112 ? -9.272 -0.042 17.431 1.00 97.31 112 MET A C 1
ATOM 860 O O . MET A 1 112 ? -9.236 -0.123 16.205 1.00 97.31 112 MET A O 1
ATOM 864 N N . ALA A 1 113 ? -9.187 1.128 18.069 1.00 96.62 113 ALA A N 1
ATOM 865 C CA . ALA A 1 113 ? -8.894 2.383 17.380 1.00 96.62 113 ALA A CA 1
ATOM 866 C C . ALA A 1 113 ? -7.476 2.369 16.787 1.00 96.62 113 ALA A C 1
ATOM 868 O O . ALA A 1 113 ? -7.323 2.617 15.594 1.00 96.62 113 ALA A O 1
ATOM 869 N N . GLN A 1 114 ? -6.473 1.959 17.572 1.00 97.69 114 GLN A N 1
ATOM 870 C CA . GLN A 1 114 ? -5.095 1.784 17.089 1.00 97.69 114 GLN A CA 1
ATOM 871 C C . GLN A 1 114 ? -5.016 0.787 15.926 1.00 97.69 114 GLN A C 1
ATOM 873 O O . GLN A 1 114 ? -4.322 1.016 14.941 1.00 97.69 114 GLN A O 1
ATOM 878 N N . GLN A 1 115 ? -5.762 -0.316 16.000 1.00 97.12 115 GLN A N 1
ATOM 879 C CA . GLN A 1 115 ? -5.825 -1.298 14.921 1.00 97.12 115 GLN A CA 1
ATOM 880 C C . GLN A 1 115 ? -6.430 -0.717 13.635 1.00 97.12 115 GLN A C 1
ATOM 882 O O . GLN A 1 115 ? -6.002 -1.093 12.544 1.00 97.12 115 GLN A O 1
ATOM 887 N N . ARG A 1 116 ? -7.423 0.176 13.735 1.00 97.25 116 ARG A N 1
ATOM 888 C CA . ARG A 1 116 ? -7.985 0.872 12.567 1.00 97.25 116 ARG A CA 1
ATOM 889 C C . ARG A 1 116 ? -6.975 1.835 11.953 1.00 97.25 116 ARG A C 1
ATOM 891 O O . ARG A 1 116 ? -6.754 1.753 10.753 1.00 97.25 116 ARG A O 1
ATOM 898 N N . GLU A 1 117 ? -6.306 2.641 12.771 1.00 97.81 117 GLU A N 1
ATOM 899 C CA . GLU A 1 117 ? -5.257 3.563 12.317 1.00 97.81 117 GLU A CA 1
ATOM 900 C C . GLU A 1 117 ? -4.121 2.819 11.597 1.00 97.81 117 GLU A C 1
ATOM 902 O O . GLU A 1 117 ? -3.743 3.169 10.481 1.00 97.81 117 GLU A O 1
ATOM 907 N N . LEU A 1 118 ? -3.637 1.712 12.171 1.00 98.19 118 LEU A N 1
ATOM 908 C CA . LEU A 1 118 ? -2.613 0.883 11.531 1.00 98.19 118 LEU A CA 1
ATOM 909 C C . LEU A 1 118 ? -3.082 0.300 10.192 1.00 98.19 118 LEU A C 1
ATOM 911 O O . LEU A 1 118 ? -2.305 0.253 9.241 1.00 98.19 118 LEU A O 1
ATOM 915 N N . ARG A 1 119 ? -4.346 -0.127 10.089 1.00 98.00 119 ARG A N 1
ATOM 916 C CA . ARG A 1 119 ? -4.917 -0.606 8.819 1.00 98.00 119 ARG A CA 1
ATOM 917 C C . ARG A 1 119 ? -5.009 0.506 7.778 1.00 98.00 119 ARG A C 1
ATOM 919 O O . ARG A 1 119 ? -4.696 0.264 6.619 1.00 98.00 119 ARG A O 1
ATOM 926 N N . GLU A 1 120 ? -5.397 1.711 8.180 1.00 97.94 120 GLU A N 1
ATOM 927 C CA . GLU A 1 120 ? -5.412 2.876 7.290 1.00 97.94 120 GLU A CA 1
ATOM 928 C C . GLU A 1 120 ? -4.004 3.218 6.792 1.00 97.94 120 GLU A C 1
ATOM 930 O O . GLU A 1 120 ? -3.816 3.453 5.599 1.00 97.94 120 GLU A O 1
ATOM 935 N N . HIS A 1 121 ? -3.000 3.164 7.671 1.00 98.38 121 HIS A N 1
ATOM 936 C CA . HIS A 1 121 ? -1.602 3.386 7.299 1.00 98.38 121 HIS A CA 1
ATOM 937 C C . HIS A 1 121 ? -1.092 2.329 6.311 1.00 98.38 121 HIS A C 1
ATOM 939 O O . HIS A 1 121 ? -0.425 2.685 5.341 1.00 98.38 121 HIS A O 1
ATOM 945 N N . MET A 1 122 ? -1.429 1.051 6.515 1.00 98.19 122 MET A N 1
ATOM 946 C CA . MET A 1 122 ? -1.066 -0.015 5.572 1.00 98.19 122 MET A CA 1
ATOM 947 C C . MET A 1 122 ? -1.722 0.194 4.206 1.00 98.19 122 MET A C 1
ATOM 949 O O . MET A 1 122 ? -1.023 0.184 3.197 1.00 98.19 122 MET A O 1
ATOM 953 N N . ASN A 1 123 ? -3.023 0.497 4.171 1.00 98.31 123 ASN A N 1
ATOM 954 C CA . ASN A 1 123 ? -3.726 0.790 2.919 1.00 98.31 123 ASN A CA 1
ATOM 955 C C . ASN A 1 123 ? -3.119 1.994 2.183 1.00 98.31 123 ASN A C 1
ATOM 957 O O . ASN A 1 123 ? -3.029 1.999 0.957 1.00 98.31 123 ASN A O 1
ATOM 961 N N . LYS A 1 124 ? -2.693 3.025 2.922 1.00 98.38 124 LYS A N 1
ATOM 962 C CA . LYS A 1 124 ? -2.026 4.192 2.339 1.00 98.38 124 LYS A CA 1
ATOM 963 C C . LYS A 1 124 ? -0.672 3.822 1.727 1.00 98.38 124 LYS A C 1
ATOM 965 O O . LYS A 1 124 ? -0.395 4.222 0.602 1.00 98.38 124 LYS A O 1
ATOM 970 N N . LEU A 1 125 ? 0.141 3.037 2.436 1.00 98.25 125 LEU A N 1
ATOM 971 C CA . LEU A 1 125 ? 1.427 2.558 1.921 1.00 98.25 125 LEU A CA 1
ATOM 972 C C . LEU A 1 125 ? 1.255 1.682 0.677 1.00 98.25 125 LEU A C 1
ATOM 974 O O . LEU A 1 125 ? 2.024 1.819 -0.268 1.00 98.25 125 LEU A O 1
ATOM 978 N N . GLU A 1 126 ? 0.241 0.817 0.644 1.00 98.44 126 GLU A N 1
ATOM 979 C CA . GLU A 1 126 ? -0.076 0.009 -0.539 1.00 98.44 126 GLU A CA 1
ATOM 980 C C . GLU A 1 126 ? -0.404 0.889 -1.755 1.00 98.44 126 GLU A C 1
ATOM 982 O O . GLU A 1 126 ? 0.152 0.679 -2.833 1.00 98.44 126 GLU A O 1
ATOM 987 N N . GLN A 1 127 ? -1.216 1.935 -1.575 1.00 98.38 127 GLN A N 1
ATOM 988 C CA . GLN A 1 127 ? -1.515 2.896 -2.644 1.00 98.38 127 GLN A CA 1
ATOM 989 C C . GLN A 1 127 ? -0.265 3.650 -3.115 1.00 98.38 127 GLN A C 1
ATOM 991 O O . GLN A 1 127 ? -0.056 3.813 -4.317 1.00 98.38 127 GLN A O 1
ATOM 996 N N . GLU A 1 128 ? 0.583 4.102 -2.187 1.00 98.50 128 GLU A N 1
ATOM 997 C CA . GLU A 1 128 ? 1.843 4.778 -2.518 1.00 98.50 128 GLU A CA 1
ATOM 998 C C . GLU A 1 128 ?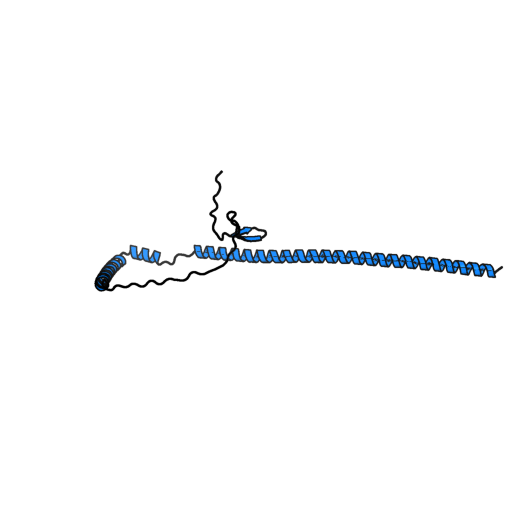 2.802 3.853 -3.285 1.00 98.50 128 GLU A C 1
ATOM 1000 O O . GLU A 1 128 ? 3.420 4.284 -4.262 1.00 98.50 128 GLU A O 1
ATOM 1005 N N . LEU A 1 129 ? 2.888 2.574 -2.902 1.00 98.44 129 LEU A N 1
ATOM 1006 C CA . LEU A 1 129 ? 3.686 1.565 -3.604 1.00 98.44 129 LEU A CA 1
ATOM 1007 C C . LEU A 1 129 ? 3.169 1.308 -5.021 1.00 98.44 129 LEU A C 1
ATOM 1009 O O . LEU A 1 129 ? 3.969 1.240 -5.957 1.00 98.44 129 LEU A O 1
ATOM 1013 N N . ASP A 1 130 ? 1.853 1.199 -5.198 1.00 98.50 130 ASP A N 1
ATOM 1014 C CA . ASP A 1 130 ? 1.250 1.005 -6.516 1.00 98.50 130 ASP A CA 1
ATOM 1015 C C . ASP A 1 130 ? 1.475 2.214 -7.429 1.00 98.50 130 ASP A C 1
ATOM 1017 O O . ASP A 1 130 ? 1.847 2.044 -8.594 1.00 98.50 130 ASP A O 1
ATOM 1021 N N . LEU A 1 131 ? 1.326 3.433 -6.904 1.00 98.50 131 LEU A N 1
ATOM 1022 C CA . LEU A 1 131 ? 1.627 4.661 -7.643 1.00 98.50 131 LEU A CA 1
ATOM 1023 C C . LEU A 1 131 ? 3.105 4.736 -8.030 1.00 98.50 131 LEU A C 1
ATOM 1025 O O . LEU A 1 131 ? 3.428 5.005 -9.189 1.00 98.50 131 LEU A O 1
ATOM 1029 N N . LEU A 1 132 ? 4.012 4.452 -7.092 1.00 98.44 132 LEU A N 1
ATOM 1030 C CA . LEU A 1 132 ? 5.447 4.452 -7.366 1.00 98.44 132 LEU A CA 1
ATOM 1031 C C . LEU A 1 132 ? 5.801 3.412 -8.433 1.00 98.44 132 LEU A C 1
ATOM 1033 O O . LEU A 1 132 ? 6.556 3.705 -9.359 1.00 98.44 132 LEU A O 1
ATOM 1037 N N . ARG A 1 133 ? 5.219 2.212 -8.349 1.00 98.50 133 ARG A N 1
ATOM 1038 C CA . ARG A 1 133 ? 5.401 1.159 -9.352 1.00 98.50 133 ARG A CA 1
ATOM 1039 C C . ARG A 1 133 ? 4.920 1.606 -10.730 1.00 98.50 133 ARG A C 1
ATOM 1041 O O . ARG A 1 133 ? 5.610 1.358 -11.718 1.00 98.50 133 ARG A O 1
ATOM 1048 N N . GLN A 1 134 ? 3.752 2.241 -10.809 1.00 98.50 134 GLN A N 1
ATOM 1049 C CA . GLN A 1 134 ? 3.216 2.764 -12.067 1.00 98.50 134 GLN A CA 1
ATOM 1050 C C . GLN A 1 134 ? 4.123 3.849 -12.656 1.00 98.50 134 GLN A C 1
ATOM 1052 O O . GLN A 1 134 ? 4.427 3.782 -13.847 1.00 98.50 134 GLN A O 1
ATOM 1057 N N . ASN A 1 135 ? 4.615 4.774 -11.828 1.00 98.62 135 ASN A N 1
ATOM 1058 C CA . ASN A 1 135 ? 5.564 5.806 -12.252 1.00 98.62 135 ASN A CA 1
ATOM 1059 C C . ASN A 1 135 ? 6.867 5.196 -12.772 1.00 98.62 135 ASN A C 1
ATOM 1061 O O . ASN A 1 135 ? 7.284 5.517 -13.876 1.00 98.62 135 ASN A O 1
ATOM 1065 N N . ILE A 1 136 ? 7.457 4.238 -12.053 1.00 98.25 136 ILE A N 1
ATOM 1066 C CA . ILE A 1 136 ? 8.679 3.557 -12.506 1.00 98.25 136 ILE A CA 1
ATOM 1067 C C . ILE A 1 136 ? 8.451 2.885 -13.867 1.00 98.25 136 ILE A C 1
ATOM 1069 O O . ILE A 1 136 ? 9.257 3.037 -14.782 1.00 98.25 136 ILE A O 1
ATOM 1073 N N . LEU A 1 137 ? 7.345 2.155 -14.042 1.00 98.62 137 LEU A N 1
ATOM 1074 C CA . LEU A 1 137 ? 7.034 1.515 -15.326 1.00 98.62 137 LEU A CA 1
ATOM 1075 C C . LEU A 1 137 ? 6.812 2.531 -16.452 1.00 98.62 137 LEU A C 1
ATOM 1077 O O . LEU A 1 137 ? 7.175 2.263 -17.600 1.00 98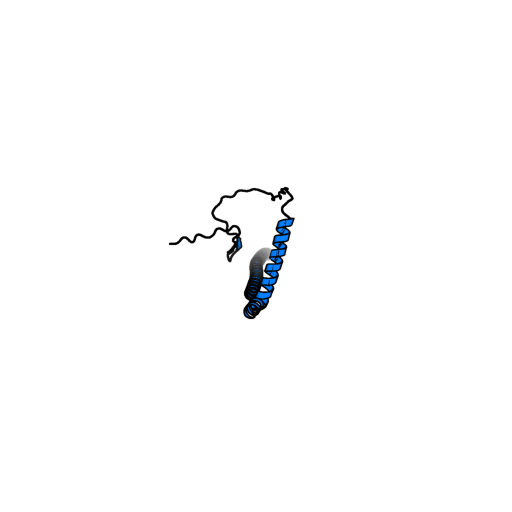.62 137 LEU A O 1
ATOM 1081 N N . HIS A 1 138 ? 6.212 3.677 -16.133 1.00 98.50 138 HIS A N 1
ATOM 1082 C CA . HIS A 1 138 ? 6.051 4.780 -17.067 1.00 98.50 138 HIS A CA 1
ATOM 1083 C C . HIS A 1 138 ? 7.413 5.337 -17.491 1.00 98.50 138 HIS A C 1
ATOM 1085 O O . HIS A 1 138 ? 7.710 5.331 -18.686 1.00 98.50 138 HIS A O 1
ATOM 1091 N N . ASP A 1 139 ? 8.270 5.688 -16.533 1.00 98.44 139 ASP A N 1
ATOM 1092 C CA . ASP A 1 139 ? 9.606 6.234 -16.777 1.00 98.44 139 ASP A CA 1
ATOM 1093 C C . ASP A 1 139 ? 10.468 5.266 -17.598 1.00 98.44 139 ASP A C 1
ATOM 1095 O O . ASP A 1 139 ? 11.095 5.666 -18.579 1.00 98.44 139 ASP A O 1
ATOM 1099 N N . LEU A 1 140 ? 10.450 3.963 -17.281 1.00 98.56 140 LEU A N 1
ATOM 1100 C CA . LEU A 1 140 ? 11.157 2.957 -18.085 1.00 98.56 140 LEU A CA 1
ATOM 1101 C C . LEU A 1 140 ? 10.662 2.931 -19.537 1.00 98.56 140 LEU A C 1
ATOM 1103 O O . LEU A 1 140 ? 11.464 2.802 -20.465 1.00 98.56 140 LEU A O 1
ATOM 1107 N N . LYS A 1 141 ? 9.350 3.059 -19.750 1.00 98.31 141 LYS A N 1
ATOM 1108 C CA . LYS A 1 141 ? 8.764 3.091 -21.094 1.00 98.31 141 LYS A CA 1
ATOM 1109 C C . LYS A 1 141 ? 9.143 4.366 -21.846 1.00 98.31 141 LYS A C 1
ATOM 1111 O O . LYS A 1 141 ? 9.357 4.311 -23.059 1.00 98.31 141 LYS A O 1
ATOM 1116 N N . GLU A 1 142 ? 9.219 5.500 -21.159 1.00 98.25 142 GLU A N 1
ATOM 1117 C CA . GLU A 1 142 ? 9.699 6.752 -21.746 1.00 98.25 142 GLU A CA 1
ATOM 1118 C C . GLU A 1 142 ? 11.174 6.664 -22.132 1.00 98.25 142 GLU A C 1
ATOM 1120 O O . GLU A 1 142 ? 11.522 6.992 -23.269 1.00 98.25 142 GLU A O 1
ATOM 1125 N N . ILE A 1 143 ? 12.018 6.130 -21.244 1.00 98.31 143 ILE A N 1
ATOM 1126 C CA . ILE A 1 143 ? 13.438 5.883 -21.520 1.00 98.31 143 ILE A CA 1
ATOM 1127 C C . ILE A 1 143 ? 13.585 4.971 -22.739 1.00 98.31 143 ILE A C 1
ATOM 1129 O O . ILE A 1 143 ? 14.328 5.308 -23.659 1.00 98.31 143 ILE A O 1
ATOM 1133 N N . GLN A 1 144 ? 12.833 3.868 -22.803 1.00 97.69 144 GLN A N 1
ATOM 1134 C CA . GLN A 1 144 ? 12.866 2.963 -23.951 1.00 97.69 144 GLN A CA 1
ATOM 1135 C C . GLN A 1 144 ? 12.500 3.687 -25.256 1.00 97.69 144 GLN A C 1
ATOM 1137 O O . GLN A 1 144 ? 13.227 3.585 -26.242 1.00 97.69 144 GLN A O 1
ATOM 1142 N N . ARG A 1 145 ? 11.416 4.475 -25.263 1.00 97.81 145 ARG A N 1
ATOM 1143 C CA . ARG A 1 145 ? 11.014 5.265 -26.442 1.00 97.81 145 ARG A CA 1
ATOM 1144 C C . ARG A 1 145 ? 12.084 6.274 -26.856 1.00 97.81 145 ARG A C 1
ATOM 1146 O O . ARG A 1 145 ? 12.325 6.453 -28.050 1.00 97.81 145 ARG A O 1
ATOM 1153 N N . ALA A 1 146 ? 12.717 6.936 -25.889 1.00 98.06 146 ALA A N 1
ATOM 1154 C CA . ALA A 1 146 ? 13.798 7.877 -26.151 1.00 98.06 146 ALA A CA 1
ATOM 1155 C C . ALA A 1 146 ? 15.017 7.166 -26.758 1.00 98.06 146 ALA A C 1
ATOM 1157 O O . ALA A 1 146 ? 15.566 7.641 -27.753 1.00 98.06 146 ALA A O 1
ATOM 1158 N N . SER A 1 147 ? 15.400 6.006 -26.218 1.00 97.50 147 SER A N 1
ATOM 1159 C CA . SER A 1 147 ? 16.480 5.176 -26.759 1.00 97.50 147 SER A CA 1
ATOM 1160 C C . SER A 1 147 ? 16.178 4.679 -28.176 1.00 97.50 147 SER A C 1
ATOM 1162 O O . SER A 1 147 ? 17.032 4.796 -29.054 1.00 97.50 147 SER A O 1
ATOM 1164 N N . ASP A 1 148 ? 14.960 4.204 -28.440 1.00 98.06 148 ASP A N 1
ATOM 1165 C CA . ASP A 1 148 ? 14.543 3.752 -29.774 1.00 98.06 148 ASP A CA 1
ATOM 1166 C C . ASP A 1 148 ? 14.591 4.894 -30.800 1.00 98.06 148 ASP A C 1
ATOM 1168 O O . ASP A 1 148 ? 15.093 4.721 -31.91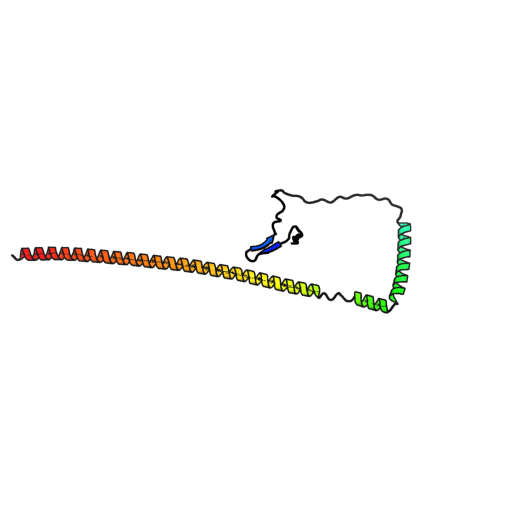3 1.00 98.06 148 ASP A O 1
ATOM 1172 N N . SER A 1 149 ? 14.143 6.089 -30.404 1.00 97.31 149 SER A N 1
ATOM 1173 C CA . SER A 1 149 ? 14.226 7.308 -31.218 1.00 97.31 149 SER A CA 1
ATOM 1174 C C . SER A 1 149 ? 15.677 7.718 -31.504 1.00 97.31 149 SER A C 1
ATOM 1176 O O . SER A 1 149 ? 16.033 8.073 -32.631 1.00 97.31 149 SER A O 1
ATOM 1178 N N . GLN A 1 150 ? 16.566 7.614 -30.513 1.00 97.88 150 GLN A N 1
ATOM 1179 C CA . GLN A 1 150 ? 17.994 7.869 -30.714 1.00 97.88 150 GLN A CA 1
ATOM 1180 C C . GLN A 1 150 ? 18.622 6.858 -31.679 1.00 97.88 150 GLN A C 1
ATOM 1182 O O . GLN A 1 150 ? 19.391 7.253 -32.559 1.00 97.88 150 GLN A O 1
ATOM 1187 N N . LEU A 1 151 ? 18.270 5.574 -31.568 1.00 97.44 151 LEU A N 1
ATOM 1188 C CA . LEU A 1 151 ? 18.729 4.533 -32.487 1.00 97.44 151 LEU A CA 1
ATOM 1189 C C . LEU A 1 151 ? 18.214 4.767 -33.911 1.00 97.44 151 LEU A C 1
ATOM 1191 O O . LEU A 1 151 ? 18.989 4.642 -34.863 1.00 97.44 151 LEU A O 1
ATOM 1195 N N . SER A 1 152 ? 16.945 5.151 -34.084 1.00 97.56 152 SER A N 1
ATOM 1196 C CA . SER A 1 152 ? 16.403 5.469 -35.409 1.00 97.56 152 SER A CA 1
ATOM 1197 C C . SER A 1 152 ? 17.091 6.694 -36.014 1.00 97.56 152 SER A C 1
ATOM 1199 O O . SER A 1 152 ? 17.487 6.656 -37.178 1.00 97.56 152 SER A O 1
ATOM 1201 N N . MET A 1 153 ? 17.326 7.751 -35.228 1.00 97.88 153 MET A N 1
ATOM 1202 C CA . MET A 1 153 ? 18.081 8.925 -35.683 1.00 97.88 153 MET A CA 1
ATOM 1203 C C . MET A 1 153 ? 19.526 8.576 -36.050 1.00 97.88 153 MET A C 1
ATOM 1205 O O . MET A 1 153 ? 20.031 9.062 -37.060 1.00 97.88 153 MET A O 1
ATOM 1209 N N . ALA A 1 154 ? 20.201 7.738 -35.261 1.00 97.25 154 ALA A N 1
ATOM 1210 C CA . ALA A 1 154 ? 21.562 7.298 -35.552 1.00 97.25 154 ALA A CA 1
ATOM 1211 C C . ALA A 1 154 ? 21.629 6.481 -36.851 1.00 97.25 154 ALA A C 1
ATOM 1213 O O . ALA A 1 154 ? 22.526 6.712 -37.662 1.00 97.25 154 ALA A O 1
ATOM 1214 N N . ARG A 1 155 ? 20.652 5.593 -37.093 1.00 97.12 155 ARG A N 1
ATOM 1215 C CA . ARG A 1 155 ? 20.527 4.850 -38.359 1.00 97.12 155 ARG A CA 1
ATOM 1216 C C . ARG A 1 155 ? 20.310 5.782 -39.545 1.00 97.12 155 ARG A C 1
ATOM 1218 O O . ARG A 1 155 ? 21.060 5.691 -40.509 1.00 97.12 155 ARG A O 1
ATOM 1225 N N . LEU A 1 156 ? 19.387 6.740 -39.437 1.00 97.75 156 LEU A N 1
ATOM 1226 C CA . LEU A 1 156 ? 19.171 7.744 -40.485 1.00 97.75 156 LEU A CA 1
ATOM 1227 C C . LEU A 1 156 ? 20.440 8.564 -40.756 1.00 97.75 156 LEU A C 1
ATOM 1229 O O . LEU A 1 156 ? 20.798 8.781 -41.911 1.00 97.75 156 LEU A O 1
ATOM 1233 N N . ARG A 1 157 ? 21.169 8.986 -39.712 1.00 97.38 157 ARG A N 1
ATOM 1234 C CA . ARG A 1 157 ? 22.461 9.679 -39.878 1.00 97.38 157 ARG A CA 1
ATOM 1235 C C . ARG A 1 157 ? 23.489 8.796 -40.583 1.00 97.38 157 ARG A C 1
ATOM 1237 O O . ARG A 1 157 ? 24.181 9.288 -41.470 1.00 97.38 157 ARG A O 1
ATOM 1244 N N . ALA A 1 158 ? 23.576 7.515 -40.225 1.00 97.38 158 ALA A N 1
ATOM 1245 C CA . ALA A 1 158 ? 24.479 6.566 -40.866 1.00 97.38 158 ALA A CA 1
ATOM 1246 C C . ALA A 1 158 ? 24.121 6.361 -42.348 1.00 97.38 158 ALA A C 1
ATOM 1248 O O . ALA A 1 158 ? 24.999 6.483 -43.201 1.00 97.38 158 ALA A O 1
ATOM 1249 N N . GLU A 1 159 ? 22.844 6.155 -42.675 1.00 97.62 159 GLU A N 1
ATOM 1250 C CA . GLU A 1 159 ? 22.351 6.020 -44.052 1.00 97.62 159 GLU A CA 1
ATOM 1251 C C . GLU A 1 159 ? 22.618 7.277 -44.884 1.00 97.62 159 GLU A C 1
ATOM 1253 O O . GLU A 1 159 ? 23.165 7.187 -45.984 1.00 97.62 159 GLU A O 1
ATOM 1258 N N . VAL A 1 160 ? 22.310 8.461 -44.345 1.00 97.25 160 VAL A N 1
ATOM 1259 C CA . VAL A 1 160 ? 22.590 9.740 -45.014 1.00 97.25 160 VAL A CA 1
ATOM 1260 C C . VAL A 1 160 ? 24.091 9.920 -45.230 1.00 97.25 160 VAL A C 1
ATOM 1262 O O . VAL A 1 160 ? 24.509 10.321 -46.318 1.00 97.25 160 VAL A O 1
ATOM 1265 N N . SER A 1 161 ? 24.915 9.592 -44.230 1.00 96.62 161 SER A N 1
ATOM 1266 C CA . SER A 1 161 ? 26.372 9.677 -44.356 1.00 96.62 161 SER A CA 1
ATOM 1267 C C . SER A 1 161 ? 26.914 8.699 -45.403 1.00 96.62 161 SER A C 1
ATOM 1269 O O . SER A 1 161 ? 27.748 9.086 -46.219 1.00 96.62 161 SER A O 1
ATOM 1271 N N . SER A 1 162 ? 26.379 7.476 -45.461 1.00 96.81 162 SER A N 1
ATOM 1272 C CA . SER A 1 162 ? 26.731 6.469 -46.462 1.00 96.81 162 SER A CA 1
ATOM 1273 C C . SER A 1 162 ? 26.319 6.909 -47.869 1.00 96.81 162 SER A C 1
ATOM 1275 O O . SER A 1 162 ? 27.131 6.851 -48.792 1.00 96.81 162 SER A O 1
ATOM 1277 N N . LEU A 1 163 ? 25.106 7.451 -48.038 1.00 97.25 163 LEU A N 1
ATOM 1278 C CA . LEU A 1 163 ? 24.638 8.011 -49.309 1.00 97.25 163 LEU A CA 1
ATOM 1279 C C . LEU A 1 163 ? 25.535 9.169 -49.769 1.00 97.25 163 LEU A C 1
ATOM 1281 O O . LEU A 1 163 ? 25.894 9.253 -50.946 1.00 97.25 163 LEU A O 1
ATOM 1285 N N . ALA A 1 164 ? 25.913 10.060 -48.849 1.00 96.88 164 ALA A N 1
ATOM 1286 C CA . ALA A 1 164 ? 26.825 11.160 -49.140 1.00 96.88 164 ALA A CA 1
ATOM 1287 C C . ALA A 1 164 ? 28.211 10.640 -49.558 1.00 96.88 164 ALA A C 1
ATOM 1289 O O . ALA A 1 164 ? 28.733 11.068 -50.586 1.00 96.88 164 ALA A O 1
ATOM 1290 N N . GLN A 1 165 ? 28.773 9.668 -48.833 1.00 95.81 165 GLN A N 1
ATOM 1291 C CA . GLN A 1 165 ? 30.046 9.025 -49.178 1.00 95.81 165 GLN A CA 1
ATOM 1292 C C . GLN A 1 165 ? 29.991 8.313 -50.537 1.00 95.81 165 GLN A C 1
ATOM 1294 O O . GLN A 1 165 ? 30.912 8.452 -51.344 1.00 95.81 165 GLN A O 1
ATOM 1299 N N . ALA A 1 166 ? 28.905 7.600 -50.840 1.00 95.69 166 ALA A N 1
ATOM 1300 C CA . ALA A 1 166 ? 28.694 6.952 -52.133 1.00 95.69 166 ALA A CA 1
ATOM 1301 C C . ALA A 1 166 ? 28.645 7.980 -53.276 1.00 95.69 166 ALA A C 1
ATOM 1303 O O . ALA A 1 166 ? 29.284 7.800 -54.313 1.00 95.69 166 ALA A O 1
ATOM 1304 N N . ARG A 1 167 ? 27.957 9.111 -53.073 1.00 94.69 167 ARG A N 1
ATOM 1305 C CA . ARG A 1 167 ? 27.912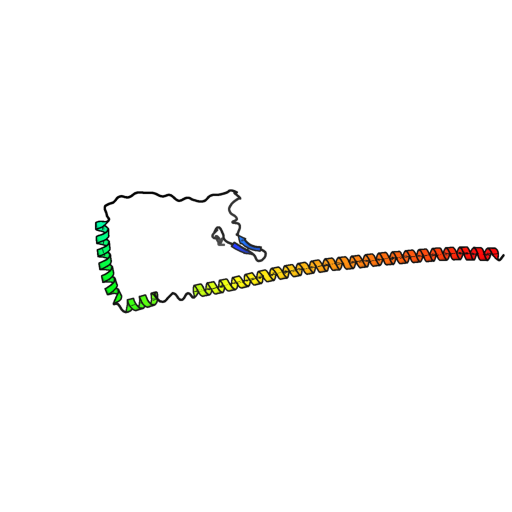 10.203 -54.060 1.00 94.69 167 ARG A CA 1
ATOM 1306 C C . ARG A 1 167 ? 29.270 10.872 -54.255 1.00 94.69 167 ARG A C 1
ATOM 1308 O O . ARG A 1 167 ? 29.660 11.122 -55.395 1.00 94.69 167 ARG A O 1
ATOM 1315 N N . LEU A 1 168 ? 29.993 11.151 -53.171 1.00 94.88 168 LEU A N 1
ATOM 1316 C CA . LEU A 1 168 ? 31.324 11.759 -53.235 1.00 94.88 168 LEU A CA 1
ATOM 1317 C C . LEU A 1 168 ? 32.334 10.830 -53.916 1.00 94.88 168 LEU A C 1
ATOM 1319 O O . LEU A 1 168 ? 33.037 11.260 -54.826 1.00 94.88 168 LEU A O 1
ATOM 1323 N N . SER A 1 169 ? 32.365 9.550 -53.539 1.00 95.38 169 SER A N 1
ATOM 1324 C CA . SER A 1 169 ? 33.248 8.555 -54.163 1.00 95.38 169 SER A CA 1
ATOM 1325 C C . SER A 1 169 ? 32.913 8.316 -55.638 1.00 95.38 169 SER A C 1
ATOM 1327 O O . SER A 1 169 ? 33.825 8.208 -56.455 1.00 95.38 169 SER A O 1
ATOM 1329 N N . SER A 1 170 ? 31.628 8.311 -56.011 1.00 92.44 170 SER A N 1
ATOM 1330 C CA . SER A 1 170 ? 31.211 8.263 -57.418 1.00 92.44 170 SER A CA 1
ATOM 1331 C C . SER A 1 170 ? 31.721 9.470 -58.208 1.00 92.44 170 SER A C 1
ATOM 1333 O O . SER A 1 170 ? 32.226 9.288 -59.314 1.00 92.44 170 SER A O 1
ATOM 1335 N N . ARG A 1 171 ? 31.618 10.691 -57.658 1.00 92.00 171 ARG A N 1
ATOM 1336 C CA . ARG A 1 171 ? 32.167 11.895 -58.308 1.00 92.00 171 ARG A CA 1
ATOM 1337 C C . ARG A 1 171 ? 33.687 11.818 -58.457 1.00 92.00 171 ARG A C 1
ATOM 1339 O O . ARG A 1 171 ? 34.191 12.103 -59.533 1.00 92.00 171 ARG A O 1
ATOM 1346 N N . LEU A 1 172 ? 34.396 11.371 -57.419 1.00 92.06 172 LEU A N 1
ATOM 1347 C CA . LEU A 1 172 ? 35.852 11.172 -57.445 1.00 92.06 172 LEU A CA 1
ATOM 1348 C C . LEU A 1 172 ? 36.297 10.187 -58.535 1.00 92.06 172 LEU A C 1
ATOM 1350 O O . LEU A 1 172 ? 37.289 10.426 -59.216 1.00 92.06 172 LEU A O 1
ATOM 1354 N N . ARG A 1 173 ? 35.557 9.088 -58.725 1.00 88.31 173 ARG A N 1
ATOM 1355 C CA . ARG A 1 173 ? 35.850 8.118 -59.791 1.00 88.31 173 ARG A CA 1
ATOM 1356 C C . ARG A 1 173 ? 35.633 8.706 -61.187 1.00 88.31 173 ARG A C 1
ATOM 1358 O O . ARG A 1 173 ? 36.442 8.444 -62.064 1.00 88.31 173 ARG A O 1
ATOM 1365 N N . GLN A 1 174 ? 34.589 9.514 -61.383 1.00 79.56 174 GLN A N 1
ATOM 1366 C CA . GLN A 1 174 ? 34.294 10.161 -62.672 1.00 79.56 174 GLN A CA 1
ATOM 1367 C C . GLN A 1 174 ? 35.319 11.231 -63.070 1.00 79.56 174 GLN A C 1
ATOM 1369 O O . GLN A 1 174 ? 35.505 11.470 -64.253 1.00 79.56 174 GLN A O 1
ATOM 1374 N N . THR A 1 175 ? 35.989 11.876 -62.113 1.00 77.25 175 THR A N 1
ATOM 1375 C CA . THR A 1 175 ? 37.043 12.862 -62.411 1.00 77.25 175 THR A CA 1
ATOM 1376 C C . THR A 1 175 ? 38.397 12.237 -62.755 1.00 77.25 175 THR A C 1
ATOM 1378 O O . THR A 1 175 ? 39.307 12.958 -63.145 1.00 77.25 175 THR A O 1
ATOM 1381 N N . HIS A 1 176 ? 38.561 10.925 -62.552 1.00 60.53 176 HIS A N 1
ATOM 1382 C CA . HIS A 1 176 ? 39.839 10.222 -62.708 1.00 60.53 176 HIS A CA 1
ATOM 1383 C C . HIS A 1 176 ? 39.951 9.418 -64.022 1.00 60.53 176 HIS A C 1
ATOM 1385 O O . HIS A 1 176 ? 40.938 8.705 -64.214 1.00 60.53 176 HIS A O 1
ATOM 1391 N N . THR A 1 177 ? 38.947 9.541 -64.896 1.00 49.69 177 THR A N 1
ATOM 1392 C CA . THR A 1 177 ? 38.906 9.073 -66.292 1.00 49.69 177 THR A CA 1
ATOM 1393 C C . THR A 1 177 ? 38.903 10.269 -67.225 1.00 49.69 177 THR A C 1
ATOM 1395 O O . THR A 1 177 ? 39.649 10.234 -68.222 1.00 49.69 177 THR A O 1
#

Sequence (177 aa):
MAQEKFLAFKGLKQYDPGMGWASVHNFAEPPDTSQGKAPTTPVHTEDPVSTESGLQAALDNARMEAAHSAAEVLHDPLLGELFEQLHQPPKDELAQSWKLIAQSVNLLSQRMAQQRELREHMNKLEQELDLLRQNILHDLKEIQRASDSQLSMARLRAEVSSLAQARLSSRLRQTHT

Secondary structure (DSSP, 8-state):
---------TT-EEEETTTEEEE---SS----------------------SHHHHHHHHHHHHHHHHHHHHHHTT-HHHHHHHHHHHS----HHHHHHHHHHHHHHHHHHHHHHHHHHHHHHHHHHHHHHHHHHHHHHHHHHHHHHHHHHHHHHHHHHHHHHHHHHHHHHHHHHTT-

pLDDT: mean 74.15, std 22.41, range [31.25, 98.62]

Foldseek 3Di:
DDDPPPPDDQPQWDQDPVPGTHGPPDPDDDDDDDDDDDDDDDDDDDDDDDDPPVVVVVVVVVVVVVVVVVVVCVPPVVSVVVVVVVPPDPPVVVVVVVVVVVVVVVVVVVVVVVVVVVVVVVVVVVVVVVVVVVVVVVVVVVVVVVVVVVVVVVVVVVVVVVVVVVVVVVVVVVVVD